Protein AF-A0A5A8E2E3-F1 (afdb_monomer_lite)

Radius of gyration: 31.47 Å; chains: 1; bounding box: 73×50×82 Å

Secondary structure (DSSP, 8-state):
--HHHHHHHHHHHHHHHHHHHHHHHHHHHHHHHHHSPPTT---SPPPHHHHHT-GGGS-S-SSS-S-TTEETTTTEES-TT------HHHHHHHHHHTTPPPHHHHHHHHHHHHHHHHHHTT--

Sequence (124 aa):
MALRSSKRAGKTVAAVGALLVAGGFASIPFLFTKSQVRLTDKEGSLTGTQIQRGAFLNSGSKDVGVDPDWDLKTGTYKKAGTSFNPSEEDVAKFRRQHGMRDPLEVERLLKERRAAKAGASRTE

pLDDT: mean 70.96, std 13.34, range [47.72, 94.69]

Structure (mmCIF, N/CA/C/O backbone):
data_AF-A0A5A8E2E3-F1
#
_entry.id   AF-A0A5A8E2E3-F1
#
loop_
_atom_site.group_PDB
_atom_site.id
_atom_site.type_symbol
_atom_site.label_atom_id
_atom_site.label_alt_id
_atom_site.label_comp_id
_atom_site.label_asym_id
_atom_site.label_entity_id
_atom_site.label_seq_id
_atom_site.pdbx_PDB_ins_code
_atom_site.Cartn_x
_atom_site.Cartn_y
_atom_site.Cartn_z
_atom_site.occupancy
_atom_site.B_iso_or_equiv
_atom_site.auth_seq_id
_atom_site.auth_comp_id
_atom_site.auth_asym_id
_atom_site.auth_atom_id
_atom_site.pdbx_PDB_model_num
ATOM 1 N N . MET A 1 1 ? -37.780 -15.975 45.305 1.00 50.62 1 MET A N 1
ATOM 2 C CA . MET A 1 1 ? -37.587 -16.041 43.833 1.00 50.62 1 MET A CA 1
ATOM 3 C C . MET A 1 1 ? -36.773 -14.862 43.241 1.00 50.62 1 MET A C 1
ATOM 5 O O . MET A 1 1 ? -36.614 -14.802 42.031 1.00 50.62 1 MET A O 1
ATOM 9 N N . ALA A 1 2 ? -36.174 -13.965 44.046 1.00 55.25 2 ALA A N 1
ATOM 10 C CA . ALA A 1 2 ? -35.584 -12.702 43.560 1.00 55.25 2 ALA A CA 1
ATOM 11 C C . ALA A 1 2 ? -34.100 -12.748 43.104 1.00 55.25 2 ALA A C 1
ATOM 13 O O . ALA A 1 2 ? -33.668 -11.892 42.337 1.00 55.25 2 ALA A O 1
ATOM 14 N N . LEU A 1 3 ? -33.306 -13.757 43.497 1.00 54.41 3 LEU A N 1
ATOM 15 C CA . LEU A 1 3 ? -31.856 -13.782 43.210 1.00 54.41 3 LEU A CA 1
ATOM 16 C C . LEU A 1 3 ? -31.474 -14.072 41.743 1.00 54.41 3 LEU A C 1
ATOM 18 O O . LEU A 1 3 ? -30.324 -13.865 41.354 1.00 54.41 3 LEU A O 1
ATOM 22 N N . ARG A 1 4 ? -32.400 -14.563 40.908 1.00 54.19 4 ARG A N 1
ATOM 23 C CA . ARG A 1 4 ? -32.096 -14.907 39.502 1.00 54.19 4 ARG A CA 1
ATOM 24 C C . ARG A 1 4 ? -32.120 -13.694 38.561 1.00 54.19 4 ARG A C 1
ATOM 26 O O . ARG A 1 4 ? -31.461 -13.739 37.526 1.00 54.19 4 ARG A O 1
ATOM 33 N N . SER A 1 5 ? -32.828 -12.622 38.928 1.00 52.41 5 SER A N 1
ATOM 34 C CA . SER A 1 5 ? -32.972 -11.410 38.105 1.00 52.41 5 SER A CA 1
ATOM 35 C C . SER A 1 5 ? -31.693 -10.555 38.100 1.00 52.41 5 SER A C 1
ATOM 37 O O . SER A 1 5 ? -31.159 -10.233 37.040 1.00 52.41 5 SER A O 1
ATOM 39 N N . SER A 1 6 ? -31.109 -10.308 39.279 1.00 56.25 6 SER A N 1
ATOM 40 C CA . SER A 1 6 ? -29.883 -9.503 39.438 1.00 56.25 6 SER A CA 1
ATOM 41 C C . SER A 1 6 ? -28.665 -10.107 38.715 1.00 56.25 6 SER A C 1
ATOM 43 O O . SER A 1 6 ? -27.918 -9.394 38.044 1.00 56.25 6 SER A O 1
ATOM 45 N N . LYS A 1 7 ? -28.507 -11.441 38.740 1.00 56.34 7 LYS A N 1
ATOM 46 C CA . LYS A 1 7 ? -27.415 -12.129 38.026 1.00 56.34 7 LYS A CA 1
ATOM 47 C C . LYS A 1 7 ? -27.538 -12.047 36.500 1.00 56.34 7 LYS A C 1
ATOM 49 O O . LYS A 1 7 ? -26.521 -12.120 35.817 1.00 56.34 7 LYS A O 1
ATOM 54 N N . ARG A 1 8 ? -28.754 -11.921 35.952 1.00 61.62 8 ARG A N 1
ATOM 55 C CA . ARG A 1 8 ? -28.959 -11.710 34.508 1.00 61.62 8 ARG A CA 1
ATOM 56 C C . ARG A 1 8 ? -28.628 -10.273 34.117 1.00 61.62 8 ARG A C 1
ATOM 58 O O . ARG A 1 8 ? -27.893 -10.097 33.156 1.00 61.62 8 ARG A O 1
ATOM 65 N N . ALA A 1 9 ? -29.059 -9.285 34.903 1.00 63.16 9 ALA A N 1
ATOM 66 C CA . ALA A 1 9 ? -28.724 -7.879 34.669 1.00 63.16 9 ALA A CA 1
ATOM 67 C C . ALA A 1 9 ? -27.202 -7.636 34.667 1.00 63.16 9 ALA A C 1
ATOM 69 O O . ALA A 1 9 ? -26.684 -7.029 33.734 1.00 63.16 9 ALA A O 1
ATOM 70 N N . GLY A 1 10 ? -26.468 -8.198 35.635 1.00 73.38 10 GLY A N 1
ATOM 71 C CA . GLY A 1 10 ? -25.003 -8.089 35.675 1.00 73.38 10 GLY A CA 1
ATOM 72 C C . GLY A 1 10 ? -24.301 -8.741 34.476 1.00 73.38 10 GLY A C 1
ATOM 73 O O . GLY A 1 10 ? -23.347 -8.184 33.942 1.00 73.38 10 GLY A O 1
ATOM 74 N N . LYS A 1 11 ? -24.805 -9.887 33.996 1.00 79.94 11 LYS A N 1
ATOM 75 C CA . LYS A 1 11 ? -24.275 -10.551 32.793 1.00 79.94 11 LYS A CA 1
ATOM 76 C C . LYS A 1 11 ? -24.541 -9.748 31.522 1.00 79.94 11 LYS A C 1
ATOM 78 O O . LYS A 1 11 ? -23.658 -9.668 30.677 1.00 79.94 11 LYS A O 1
ATOM 83 N N . THR A 1 12 ? -25.718 -9.139 31.397 1.00 83.62 12 THR A N 1
ATOM 84 C CA . THR A 1 12 ? -26.050 -8.287 30.249 1.00 83.62 12 THR A CA 1
ATOM 85 C C . THR A 1 12 ? -25.185 -7.029 30.228 1.00 83.62 12 THR A C 1
ATOM 87 O O . THR A 1 12 ? -24.630 -6.700 29.186 1.00 83.62 12 THR A O 1
ATOM 90 N N . VAL A 1 13 ? -24.998 -6.366 31.375 1.00 86.31 13 VAL A N 1
ATOM 91 C CA . VAL A 1 13 ? -24.123 -5.184 31.483 1.00 86.31 13 VAL A CA 1
ATOM 92 C C . VAL A 1 13 ? -22.673 -5.541 31.148 1.00 86.31 13 VAL A C 1
ATOM 94 O O . VAL A 1 13 ? -22.035 -4.835 30.370 1.00 86.31 13 VAL A O 1
ATOM 97 N N . ALA A 1 14 ? -22.170 -6.669 31.658 1.00 89.44 14 ALA A N 1
ATOM 98 C CA . ALA A 1 14 ? -20.827 -7.145 31.334 1.00 89.44 14 ALA A CA 1
ATOM 99 C C . ALA A 1 14 ? -20.668 -7.483 29.840 1.00 89.44 14 ALA A C 1
ATOM 101 O O . ALA A 1 14 ? -19.658 -7.127 29.237 1.00 89.44 14 ALA A O 1
ATOM 102 N N . ALA A 1 15 ? -21.668 -8.122 29.224 1.00 90.81 15 ALA A N 1
ATOM 103 C CA . ALA A 1 15 ? -21.642 -8.459 27.801 1.00 90.81 15 ALA A CA 1
ATOM 104 C C . ALA A 1 15 ? -21.667 -7.209 26.906 1.00 90.81 15 ALA A C 1
ATOM 106 O O . ALA A 1 15 ? -20.887 -7.117 25.961 1.00 90.81 15 ALA A O 1
ATOM 107 N N . VAL A 1 16 ? -22.511 -6.224 27.226 1.00 93.44 16 VAL A N 1
ATOM 108 C CA . VAL A 1 16 ? -22.559 -4.944 26.501 1.00 93.44 16 VAL A CA 1
ATOM 109 C C . VAL A 1 16 ? -21.237 -4.189 26.650 1.00 93.44 16 VAL A C 1
ATOM 111 O O . VAL A 1 16 ? -20.697 -3.708 25.657 1.00 93.44 16 VAL A O 1
ATOM 114 N N . GLY A 1 17 ? -20.667 -4.144 27.859 1.00 93.44 17 GLY A N 1
ATOM 115 C CA . GLY A 1 17 ? -19.356 -3.537 28.097 1.00 93.44 17 GLY A CA 1
ATOM 116 C C . GLY A 1 17 ? -18.239 -4.204 27.288 1.00 93.44 17 GLY A C 1
ATOM 117 O O . GLY A 1 17 ? -17.452 -3.515 26.643 1.00 93.44 17 GLY A O 1
ATOM 118 N N . ALA A 1 18 ? -18.207 -5.539 27.250 1.00 93.44 18 ALA A N 1
ATOM 119 C CA . ALA A 1 18 ? -17.225 -6.287 26.465 1.00 93.44 18 ALA A CA 1
ATOM 120 C C . ALA A 1 18 ? -17.349 -6.010 24.957 1.00 93.44 18 ALA A C 1
ATOM 122 O O 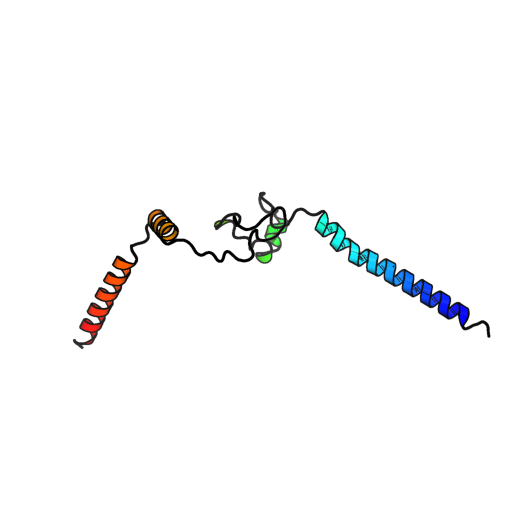. ALA A 1 18 ? -16.335 -5.823 24.287 1.00 93.44 18 ALA A O 1
ATOM 123 N N . LEU A 1 19 ? -18.574 -5.929 24.429 1.00 94.69 19 LEU A N 1
ATOM 124 C CA . LEU A 1 19 ? -18.816 -5.605 23.020 1.00 94.69 19 LEU A CA 1
ATOM 125 C C . LEU A 1 19 ? -18.398 -4.174 22.669 1.00 94.69 19 LEU A C 1
ATOM 127 O O . LEU A 1 19 ? -17.832 -3.960 21.601 1.00 94.69 19 LEU A O 1
ATOM 131 N N . LEU A 1 20 ? -18.625 -3.206 23.560 1.00 94.31 20 LEU A N 1
ATOM 132 C CA . LEU A 1 20 ? -18.186 -1.823 23.353 1.00 94.31 20 LEU A CA 1
ATOM 133 C C . LEU A 1 20 ? -16.662 -1.704 23.345 1.00 94.31 20 LEU A C 1
ATOM 135 O O . LEU A 1 20 ? -16.105 -1.033 22.480 1.00 94.31 20 LEU A O 1
ATOM 139 N N . VAL A 1 21 ? -15.980 -2.388 24.266 1.00 94.19 21 VAL A N 1
ATOM 140 C CA . VAL A 1 21 ? -14.512 -2.416 24.305 1.00 94.19 21 VAL A CA 1
ATOM 141 C C . VAL A 1 21 ? -13.961 -3.101 23.054 1.00 94.19 21 VAL A C 1
ATOM 143 O O . VAL A 1 21 ? -13.108 -2.534 22.374 1.00 94.19 21 VAL A O 1
ATOM 146 N N . ALA A 1 22 ? -14.485 -4.277 22.700 1.00 92.00 22 ALA A N 1
ATOM 147 C CA . ALA A 1 22 ? -14.066 -5.003 21.504 1.00 92.00 22 ALA A CA 1
ATOM 148 C C . ALA A 1 22 ? -14.316 -4.194 20.222 1.00 92.00 22 ALA A C 1
ATOM 150 O O . ALA A 1 22 ? -13.425 -4.092 19.382 1.00 92.00 22 ALA A O 1
ATOM 151 N N . GLY A 1 23 ? -15.488 -3.567 20.094 1.00 92.44 23 GLY A N 1
ATOM 152 C CA . GLY A 1 23 ? -15.821 -2.687 18.975 1.00 92.44 23 GLY A CA 1
ATOM 153 C C . GLY A 1 23 ? -14.917 -1.457 18.915 1.00 92.44 23 GLY A C 1
ATOM 154 O O . GLY A 1 23 ? -14.434 -1.105 17.841 1.00 92.44 23 GLY A O 1
ATOM 155 N N . GLY A 1 24 ? -14.608 -0.856 20.067 1.00 90.88 24 GLY A N 1
ATOM 156 C CA . GLY A 1 24 ? -13.653 0.243 20.186 1.00 90.88 24 GLY A CA 1
ATOM 157 C C . GLY A 1 24 ? -12.276 -0.146 19.651 1.00 90.88 24 GLY A C 1
ATOM 158 O O . GLY A 1 24 ? -11.797 0.460 18.693 1.00 90.88 24 GLY A O 1
ATOM 159 N N . PHE A 1 25 ? -11.677 -1.211 20.185 1.00 91.12 25 PHE A N 1
ATOM 160 C CA . PHE A 1 25 ? -10.363 -1.686 19.737 1.00 91.12 25 PHE A CA 1
ATOM 161 C C . PHE A 1 25 ? -10.349 -2.158 18.278 1.00 91.12 25 PHE A C 1
ATOM 163 O O . PHE A 1 25 ? -9.380 -1.891 17.570 1.00 91.12 25 PHE A O 1
ATOM 170 N N . ALA A 1 26 ? -11.418 -2.795 17.795 1.00 88.62 26 ALA A N 1
ATOM 171 C CA . ALA A 1 26 ? -11.531 -3.208 16.396 1.00 88.62 26 ALA A CA 1
ATOM 172 C C . ALA A 1 26 ? -11.707 -2.018 15.434 1.00 88.62 26 ALA A C 1
ATOM 174 O O . ALA A 1 26 ? -11.262 -2.074 14.287 1.00 88.62 26 ALA A O 1
ATOM 175 N N . SER A 1 27 ? -12.327 -0.926 15.888 1.00 85.31 27 SER A N 1
ATOM 176 C CA . SER A 1 27 ? -12.551 0.265 15.061 1.00 85.31 27 SER A CA 1
ATOM 177 C C . SER A 1 27 ? -11.300 1.126 14.878 1.00 85.31 27 SER A C 1
ATOM 179 O O . SER A 1 27 ? -11.159 1.765 13.836 1.00 85.31 27 SER A O 1
ATOM 181 N N . ILE A 1 28 ? -10.361 1.109 15.835 1.00 83.81 28 ILE A N 1
ATOM 182 C CA . ILE A 1 28 ? -9.129 1.910 15.771 1.00 83.81 28 ILE A CA 1
ATOM 183 C C . ILE A 1 28 ? -8.337 1.617 14.479 1.00 83.81 28 ILE A C 1
ATOM 185 O O . ILE A 1 28 ? -8.118 2.555 13.712 1.00 83.81 28 ILE A O 1
ATOM 189 N N . PRO A 1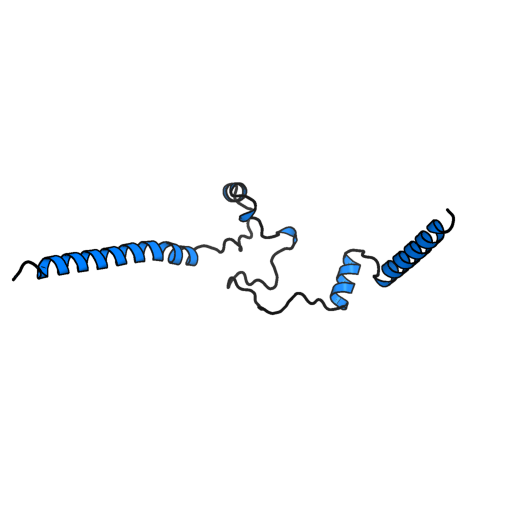 29 ? -7.974 0.363 14.131 1.00 77.69 29 PRO A N 1
ATOM 190 C CA . PRO A 1 29 ? -7.288 0.077 12.869 1.00 77.69 29 PRO A CA 1
ATOM 191 C C . PRO A 1 29 ? -8.066 0.536 11.631 1.00 77.69 29 PRO A C 1
ATOM 193 O O . PRO A 1 29 ? -7.473 1.040 10.680 1.00 77.69 29 PRO A O 1
ATOM 196 N N . PHE A 1 30 ? -9.395 0.407 11.634 1.00 79.88 30 PHE A N 1
ATOM 197 C CA . PHE A 1 30 ? -10.236 0.798 10.501 1.00 79.88 30 PHE A CA 1
ATOM 198 C C . PHE A 1 30 ? -10.265 2.319 10.287 1.00 79.88 30 PHE A C 1
ATOM 200 O O . PHE A 1 30 ? -10.218 2.796 9.154 1.00 79.88 30 PHE A O 1
ATOM 207 N N . LEU A 1 31 ? -10.302 3.096 11.370 1.00 79.81 31 LEU A N 1
ATOM 208 C CA . LEU A 1 31 ? -10.260 4.558 11.302 1.00 79.81 31 LEU A CA 1
ATOM 209 C C . LEU A 1 31 ? -8.860 5.071 10.940 1.00 79.81 31 LEU A C 1
ATOM 211 O O . LEU A 1 31 ? -8.738 5.997 10.139 1.00 79.81 31 LEU A O 1
ATOM 215 N N . PHE A 1 32 ? -7.804 4.441 11.462 1.00 74.06 32 PHE A N 1
ATOM 216 C CA . PHE A 1 32 ? -6.424 4.799 11.128 1.00 74.06 32 PHE A CA 1
ATOM 217 C C . PHE A 1 32 ? -6.056 4.429 9.685 1.00 74.06 32 PHE A C 1
ATOM 219 O O . PHE A 1 32 ? -5.453 5.233 8.986 1.00 74.06 32 PHE A O 1
ATOM 226 N N . THR A 1 33 ? -6.463 3.265 9.180 1.00 68.56 33 THR A N 1
ATOM 227 C CA . THR A 1 33 ? -6.184 2.882 7.779 1.00 68.56 33 THR A CA 1
ATOM 228 C C . THR A 1 33 ? -6.888 3.773 6.753 1.00 68.56 33 THR A C 1
ATOM 230 O O . THR A 1 33 ? -6.396 3.899 5.636 1.00 68.56 33 THR A O 1
ATOM 233 N N . LYS A 1 34 ? -7.988 4.444 7.123 1.00 65.69 34 LYS A N 1
ATOM 234 C CA . LYS A 1 34 ? -8.636 5.457 6.274 1.00 65.69 34 LYS A CA 1
ATOM 235 C C . LYS A 1 34 ? -7.927 6.813 6.268 1.00 65.69 34 LYS A C 1
ATOM 237 O O . LYS A 1 34 ? -8.066 7.542 5.292 1.00 65.69 34 LYS A O 1
ATOM 242 N N . SER A 1 35 ? -7.223 7.174 7.344 1.00 61.25 35 SER A N 1
ATOM 243 C CA . SER A 1 35 ? -6.581 8.491 7.486 1.00 61.25 35 SER A CA 1
ATOM 244 C C . SER A 1 35 ? -5.108 8.511 7.081 1.00 61.25 35 SER A C 1
ATOM 246 O O . SER A 1 35 ? -4.554 9.582 6.841 1.00 61.25 35 SER A O 1
ATOM 248 N N . GLN A 1 36 ? -4.456 7.348 7.019 1.00 61.69 36 GLN A N 1
ATOM 249 C CA . GLN A 1 36 ? -3.062 7.254 6.605 1.00 61.69 36 GLN A CA 1
ATOM 250 C C . GLN A 1 36 ? -2.926 7.316 5.079 1.00 61.69 36 GLN A C 1
ATOM 252 O O . GLN A 1 36 ? -3.652 6.652 4.338 1.00 61.69 36 GLN A O 1
ATOM 257 N N . VAL A 1 37 ? -1.938 8.091 4.624 1.00 57.97 37 VAL A N 1
ATOM 258 C CA . VAL A 1 37 ? -1.462 8.074 3.236 1.00 57.97 37 VAL A CA 1
ATOM 259 C C . VAL A 1 37 ? -1.044 6.649 2.897 1.00 57.97 37 VAL A C 1
ATOM 261 O O . VAL A 1 37 ? -0.422 5.956 3.709 1.00 57.97 37 VAL A O 1
ATOM 264 N N . ARG A 1 38 ? -1.406 6.192 1.702 1.00 61.81 38 ARG A N 1
ATOM 265 C CA . ARG A 1 38 ? -1.104 4.835 1.262 1.00 61.81 38 ARG A CA 1
ATOM 266 C C . ARG A 1 38 ? 0.397 4.623 1.280 1.00 61.81 38 ARG A C 1
ATOM 268 O O . ARG A 1 38 ? 1.154 5.404 0.716 1.00 61.81 38 ARG A O 1
ATOM 275 N N . LEU A 1 39 ? 0.822 3.548 1.937 1.00 58.47 39 LEU A N 1
ATOM 276 C CA . LEU A 1 39 ? 2.240 3.225 2.115 1.00 58.47 39 LEU A CA 1
ATOM 277 C C . LEU A 1 39 ? 2.967 3.012 0.777 1.00 58.47 39 LEU A C 1
ATOM 279 O O . LEU A 1 39 ? 4.186 3.132 0.721 1.00 58.47 39 LEU A O 1
ATOM 283 N N . THR A 1 40 ? 2.213 2.723 -0.284 1.00 57.97 40 THR A N 1
ATOM 284 C CA . THR A 1 40 ? 2.677 2.572 -1.665 1.00 57.97 40 THR A CA 1
ATOM 285 C C . THR A 1 40 ? 2.822 3.893 -2.424 1.00 57.97 40 THR A C 1
ATOM 287 O O . THR A 1 40 ? 3.430 3.900 -3.485 1.00 57.97 40 THR A O 1
ATOM 290 N N . ASP A 1 41 ? 2.306 5.003 -1.892 1.00 57.88 41 ASP A N 1
ATOM 291 C CA . ASP A 1 41 ? 2.150 6.285 -2.597 1.00 57.88 41 ASP A CA 1
ATOM 292 C C . ASP A 1 41 ? 3.166 7.342 -2.128 1.00 57.88 41 ASP A C 1
ATOM 294 O O . ASP A 1 41 ? 2.927 8.548 -2.128 1.00 57.88 41 ASP A O 1
ATOM 298 N N . LYS A 1 42 ? 4.321 6.884 -1.630 1.00 58.31 42 LYS A N 1
ATOM 299 C CA . LYS A 1 42 ? 5.354 7.770 -1.090 1.00 58.31 42 LYS A CA 1
ATOM 300 C C . LYS A 1 42 ? 6.376 8.110 -2.178 1.00 58.3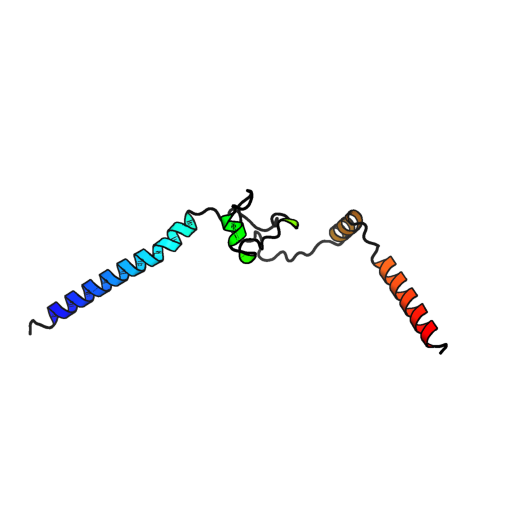1 42 LYS A C 1
ATOM 302 O O . LYS A 1 42 ? 7.352 7.385 -2.370 1.00 58.31 42 LYS A O 1
ATOM 307 N N . GLU A 1 43 ? 6.168 9.244 -2.848 1.00 57.12 43 GLU A N 1
ATOM 308 C CA . GLU A 1 43 ? 7.098 9.797 -3.853 1.00 57.12 43 GLU A CA 1
ATOM 309 C C . GLU A 1 43 ? 8.441 10.259 -3.249 1.00 57.12 43 GLU A C 1
ATOM 311 O O . GLU A 1 43 ? 9.450 10.360 -3.943 1.00 57.12 43 GLU A O 1
ATOM 316 N N . GLY A 1 44 ? 8.484 10.508 -1.936 1.00 61.34 44 GLY A N 1
ATOM 317 C CA . GLY A 1 44 ? 9.694 10.931 -1.229 1.00 61.34 44 GLY A CA 1
ATOM 318 C C . GLY A 1 44 ? 10.729 9.819 -1.010 1.00 61.34 44 GLY A C 1
ATOM 319 O O . GLY A 1 44 ? 10.452 8.619 -1.127 1.00 61.34 44 GLY A O 1
ATOM 320 N N . SER A 1 45 ? 11.943 10.219 -0.618 1.00 60.53 45 SER A N 1
ATOM 321 C CA . SER A 1 45 ? 12.950 9.274 -0.134 1.00 60.53 45 SER A CA 1
ATOM 322 C C . SER A 1 45 ? 12.444 8.527 1.109 1.00 60.53 45 SER A C 1
ATOM 324 O O . SER A 1 45 ? 11.631 9.020 1.902 1.00 60.53 45 SER A O 1
ATOM 326 N N . LEU A 1 46 ? 12.895 7.283 1.259 1.00 62.09 46 LEU A N 1
ATOM 327 C CA . LEU A 1 46 ? 12.566 6.465 2.421 1.00 62.09 46 LEU A CA 1
ATOM 328 C C . LEU A 1 46 ? 13.198 7.093 3.663 1.00 62.09 46 LEU A C 1
ATOM 330 O O . LEU A 1 46 ? 14.371 7.464 3.647 1.00 62.09 46 LEU A O 1
ATOM 334 N N . THR A 1 47 ? 12.441 7.197 4.754 1.00 66.75 47 THR A N 1
ATOM 335 C CA . THR A 1 47 ? 13.030 7.632 6.026 1.00 66.75 47 THR A CA 1
ATOM 336 C C . THR A 1 47 ? 13.931 6.524 6.577 1.00 66.75 47 THR A C 1
ATOM 338 O O . THR A 1 47 ? 13.705 5.343 6.311 1.00 66.75 47 THR A O 1
ATOM 341 N N . GLY A 1 48 ? 14.944 6.867 7.382 1.00 64.69 48 GLY A N 1
ATOM 342 C CA . GLY A 1 48 ? 15.885 5.878 7.939 1.00 64.69 48 GLY A CA 1
ATOM 343 C C . GLY A 1 48 ? 15.201 4.727 8.694 1.00 64.69 48 GLY A C 1
ATOM 344 O O . GLY A 1 48 ? 15.625 3.577 8.614 1.00 64.69 48 GLY A O 1
ATOM 345 N N . THR A 1 49 ? 14.066 5.003 9.338 1.00 66.19 49 THR A N 1
ATOM 346 C CA . THR A 1 49 ? 13.227 3.998 10.008 1.00 66.19 49 THR A CA 1
ATOM 347 C C . THR A 1 49 ? 12.521 3.050 9.033 1.00 66.19 49 THR A C 1
ATOM 349 O O . THR A 1 49 ? 12.256 1.906 9.386 1.00 66.19 49 THR A O 1
ATOM 352 N N . GLN A 1 50 ? 12.206 3.495 7.812 1.00 62.34 50 GLN A N 1
ATOM 353 C CA . GLN A 1 50 ? 11.633 2.649 6.755 1.00 62.34 50 GLN A CA 1
ATOM 354 C C . GLN A 1 50 ? 12.702 1.752 6.117 1.00 62.34 50 GLN A C 1
ATOM 356 O O . GLN A 1 50 ? 12.405 0.610 5.780 1.00 62.34 50 GLN A O 1
ATOM 361 N N . ILE A 1 51 ? 13.949 2.228 6.029 1.00 60.62 51 ILE A N 1
ATOM 362 C CA . ILE A 1 51 ? 15.097 1.437 5.556 1.00 60.62 51 ILE A CA 1
ATOM 363 C C . ILE A 1 51 ? 15.389 0.273 6.520 1.00 60.62 51 ILE A C 1
ATOM 365 O O . ILE A 1 51 ? 15.586 -0.858 6.083 1.00 60.62 51 ILE A O 1
ATOM 369 N N . GLN A 1 52 ? 15.336 0.515 7.835 1.00 65.25 52 GLN A N 1
ATOM 370 C CA . GLN A 1 52 ? 15.597 -0.514 8.855 1.00 65.25 52 GLN A CA 1
ATOM 371 C C . GLN A 1 52 ? 14.537 -1.622 8.935 1.00 65.25 52 GLN A C 1
ATOM 373 O O . GLN A 1 52 ? 14.838 -2.714 9.409 1.00 65.25 52 GLN A O 1
ATOM 378 N N . ARG A 1 53 ? 13.304 -1.377 8.469 1.00 59.72 53 ARG A N 1
ATOM 379 C CA . ARG A 1 53 ? 12.214 -2.374 8.501 1.00 59.72 53 ARG A CA 1
ATOM 380 C C . ARG A 1 53 ? 12.330 -3.456 7.418 1.00 59.72 53 ARG A C 1
ATOM 382 O O . ARG A 1 53 ? 11.496 -4.356 7.370 1.00 59.72 53 ARG A O 1
ATOM 389 N N . GLY A 1 54 ? 13.385 -3.408 6.604 1.00 53.19 54 GLY A N 1
ATOM 390 C CA . GLY A 1 54 ? 13.756 -4.477 5.684 1.00 53.19 54 GLY A CA 1
ATOM 391 C C . GLY A 1 54 ? 12.974 -4.486 4.369 1.00 53.19 54 GLY A C 1
ATOM 392 O O . GLY A 1 54 ? 11.994 -3.766 4.174 1.00 53.19 54 GLY A O 1
ATOM 393 N N . ALA A 1 55 ? 13.445 -5.328 3.446 1.00 50.69 55 ALA A N 1
ATOM 394 C CA . ALA A 1 55 ? 13.051 -5.379 2.035 1.00 50.69 55 ALA A CA 1
ATOM 395 C C . ALA A 1 55 ? 11.540 -5.545 1.776 1.00 50.69 55 ALA A C 1
ATOM 397 O O . ALA A 1 55 ? 11.059 -5.164 0.715 1.00 50.69 55 ALA A O 1
ATOM 398 N N . PHE A 1 56 ? 10.771 -6.050 2.744 1.00 51.66 56 PHE A N 1
ATOM 399 C CA . PHE A 1 56 ? 9.328 -6.271 2.600 1.00 51.66 56 PHE A CA 1
ATOM 400 C C . PHE A 1 56 ? 8.496 -4.980 2.591 1.00 51.66 56 PHE A C 1
ATOM 402 O O . PHE A 1 56 ? 7.388 -4.979 2.067 1.00 51.66 56 PHE A O 1
ATOM 409 N N . LEU A 1 57 ? 9.033 -3.873 3.116 1.00 50.69 57 LEU A N 1
ATOM 410 C CA . LEU A 1 57 ? 8.449 -2.530 2.967 1.00 50.69 57 LEU A CA 1
ATOM 411 C C . LEU A 1 57 ? 8.980 -1.781 1.730 1.00 50.69 57 LEU A C 1
ATOM 413 O O . LEU A 1 57 ? 8.509 -0.686 1.439 1.00 50.69 57 LEU A O 1
ATOM 417 N N . ASN A 1 58 ? 9.940 -2.372 1.010 1.00 48.91 58 ASN A N 1
ATOM 418 C CA . ASN A 1 58 ? 10.656 -1.791 -0.132 1.00 48.91 58 ASN A CA 1
ATOM 419 C C . ASN A 1 58 ? 10.551 -2.638 -1.411 1.00 48.91 58 ASN A C 1
ATOM 421 O O . ASN A 1 58 ? 11.310 -2.422 -2.350 1.00 48.91 58 ASN A O 1
ATOM 425 N N . SER A 1 59 ? 9.626 -3.598 -1.476 1.00 53.34 59 SER A N 1
ATOM 426 C CA . SER A 1 59 ? 9.472 -4.486 -2.637 1.00 53.34 59 SER A CA 1
ATOM 427 C C . SER A 1 59 ? 8.762 -3.840 -3.831 1.00 53.34 59 SER A C 1
ATOM 429 O O . SER A 1 59 ? 8.647 -4.467 -4.882 1.00 53.34 59 SER A O 1
ATOM 431 N N . GLY A 1 60 ? 8.304 -2.591 -3.707 1.00 54.50 60 GLY A N 1
ATOM 432 C CA . GLY A 1 60 ? 7.894 -1.804 -4.863 1.00 54.50 60 GLY A CA 1
ATOM 433 C C . GLY A 1 60 ? 9.130 -1.491 -5.696 1.00 54.50 60 GLY A C 1
ATOM 434 O O . GLY A 1 60 ? 9.904 -0.617 -5.316 1.00 54.50 60 GLY A O 1
ATOM 435 N N . SER A 1 61 ? 9.334 -2.233 -6.788 1.00 50.00 61 SER A N 1
ATOM 436 C CA . SER A 1 61 ? 10.398 -1.984 -7.762 1.00 50.00 61 SER A CA 1
ATOM 437 C C . SER A 1 61 ? 10.352 -0.519 -8.201 1.00 50.00 61 SER A C 1
ATOM 439 O O . SER A 1 61 ? 9.529 -0.127 -9.021 1.00 50.00 61 SER A O 1
ATOM 441 N N . LYS A 1 62 ? 11.223 0.316 -7.623 1.00 54.72 62 LYS A N 1
ATOM 442 C CA . LYS A 1 62 ? 11.401 1.703 -8.072 1.00 54.72 62 LYS A CA 1
ATOM 443 C C . LYS A 1 62 ? 12.152 1.768 -9.403 1.00 54.72 62 LYS A C 1
ATOM 445 O O . LYS A 1 62 ? 12.064 2.783 -10.082 1.00 54.72 62 LYS A O 1
ATOM 450 N N . ASP A 1 63 ? 12.825 0.684 -9.790 1.00 52.03 63 ASP A N 1
ATOM 451 C CA . ASP A 1 63 ? 13.572 0.584 -11.049 1.00 52.03 63 ASP A CA 1
ATOM 452 C C . ASP A 1 63 ? 12.650 0.521 -12.274 1.00 52.03 63 ASP A C 1
ATOM 454 O O . ASP A 1 63 ? 13.028 0.960 -13.356 1.00 52.03 63 ASP A O 1
ATOM 458 N N . VAL A 1 64 ? 11.431 -0.000 -12.106 1.00 54.28 64 VAL A N 1
ATOM 459 C CA . VAL A 1 64 ? 10.433 -0.130 -13.182 1.00 54.28 64 VAL A CA 1
ATOM 460 C C . VAL A 1 64 ? 9.431 1.038 -13.186 1.00 54.28 64 VAL A C 1
ATOM 462 O O . VAL A 1 64 ? 8.669 1.202 -14.136 1.00 54.28 64 VAL A O 1
ATOM 465 N N . GLY A 1 65 ? 9.485 1.919 -12.180 1.00 58.25 65 GLY A N 1
ATOM 466 C CA . GLY A 1 65 ? 8.555 3.039 -12.035 1.00 58.25 65 GLY A CA 1
ATOM 467 C C . GLY A 1 65 ? 7.172 2.617 -11.525 1.00 58.25 65 GLY A C 1
ATOM 468 O O . GLY A 1 65 ? 6.918 1.452 -11.224 1.00 58.25 65 GLY A O 1
ATOM 469 N N . VAL A 1 66 ? 6.274 3.594 -11.369 1.00 63.88 66 VAL A N 1
ATOM 470 C CA . VAL A 1 66 ? 4.887 3.351 -10.942 1.00 63.88 66 VAL A CA 1
ATOM 471 C C . VAL A 1 66 ? 4.150 2.588 -12.040 1.00 63.88 66 VAL A C 1
ATOM 473 O O . VAL A 1 66 ? 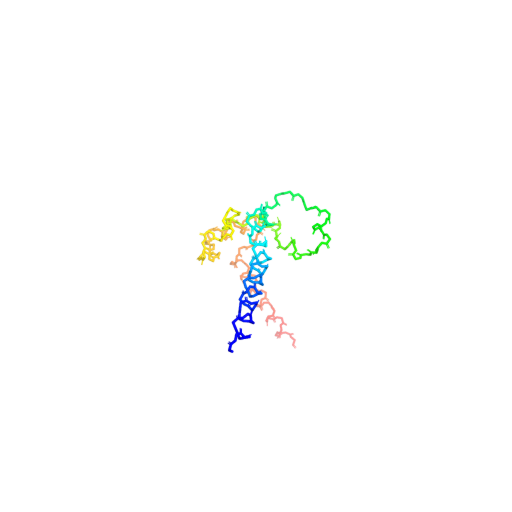4.129 3.031 -13.186 1.00 63.88 66 VAL A O 1
ATOM 476 N N . ASP A 1 67 ? 3.522 1.470 -11.676 1.00 69.25 67 ASP A N 1
ATOM 477 C CA . ASP A 1 67 ? 2.684 0.684 -12.580 1.00 69.25 67 ASP A CA 1
ATOM 478 C C . ASP A 1 67 ? 1.568 1.574 -13.182 1.00 69.25 67 ASP A C 1
ATOM 480 O O . ASP A 1 67 ? 0.741 2.104 -12.430 1.00 69.25 67 ASP A O 1
ATOM 484 N N . PRO A 1 68 ? 1.522 1.769 -14.516 1.00 69.88 68 PRO A N 1
ATOM 485 C CA . PRO A 1 68 ? 0.527 2.621 -15.173 1.00 69.88 68 PRO A CA 1
ATOM 486 C C . PRO A 1 68 ? -0.919 2.173 -14.930 1.00 69.88 68 PRO A C 1
ATOM 488 O O . PRO A 1 68 ? -1.841 3.007 -14.934 1.00 69.88 68 PRO A O 1
ATOM 491 N N . ASP A 1 69 ? -1.116 0.873 -14.711 1.00 71.69 69 ASP A N 1
ATOM 492 C CA . ASP A 1 69 ? -2.419 0.252 -14.492 1.00 71.69 69 ASP A CA 1
ATOM 493 C C . ASP A 1 69 ? -2.817 0.244 -13.013 1.00 71.69 69 ASP A C 1
ATOM 495 O O . ASP A 1 69 ? -3.984 0.001 -12.692 1.00 71.69 69 ASP A O 1
ATOM 499 N N . TRP A 1 70 ? -1.898 0.573 -12.105 1.00 69.44 70 TRP A N 1
ATOM 500 C CA . TRP A 1 70 ? -2.194 0.740 -10.689 1.00 69.44 70 TRP A CA 1
ATOM 501 C C . TRP A 1 70 ? -2.739 2.144 -10.413 1.00 69.44 70 TRP A C 1
ATOM 503 O O . TRP A 1 70 ? -2.098 3.165 -10.674 1.00 69.44 70 TRP A O 1
ATOM 513 N N . ASP A 1 71 ? -3.953 2.227 -9.871 1.00 74.25 71 ASP A N 1
ATOM 514 C CA . ASP A 1 71 ? -4.517 3.496 -9.428 1.00 74.25 71 ASP A CA 1
ATOM 515 C C . ASP A 1 71 ? -4.143 3.760 -7.965 1.00 74.25 71 ASP A C 1
ATOM 517 O O . ASP A 1 71 ? -4.768 3.257 -7.028 1.00 74.25 71 ASP A O 1
ATOM 521 N N . LEU A 1 72 ? -3.141 4.618 -7.769 1.00 70.25 72 LEU A N 1
ATOM 522 C CA . LEU A 1 72 ? -2.669 5.058 -6.456 1.00 70.25 72 LEU A CA 1
ATOM 523 C C . LEU A 1 72 ? -3.712 5.843 -5.647 1.00 70.25 72 LEU A C 1
ATOM 525 O O . LEU A 1 72 ? -3.561 5.913 -4.428 1.00 70.25 72 LEU A O 1
ATOM 529 N N . LYS A 1 73 ? -4.803 6.342 -6.257 1.00 69.81 73 LYS A N 1
ATOM 530 C CA . LYS A 1 73 ? -5.917 7.047 -5.581 1.00 69.81 73 LYS A CA 1
ATOM 531 C C . LYS A 1 73 ? -7.047 6.132 -5.132 1.00 69.81 73 LYS A C 1
ATOM 533 O O . LYS A 1 73 ? -7.679 6.408 -4.115 1.00 69.81 73 LYS A O 1
ATOM 538 N N . THR A 1 74 ? -7.250 4.978 -5.773 1.00 70.56 74 THR A N 1
ATOM 539 C CA . THR A 1 74 ? -8.263 3.973 -5.354 1.00 70.56 74 THR A CA 1
ATOM 540 C C . THR A 1 74 ? -7.678 2.701 -4.732 1.00 70.56 74 THR A C 1
ATOM 542 O O . THR A 1 74 ? -8.333 2.077 -3.906 1.00 70.56 74 THR A O 1
ATOM 545 N N . GLY A 1 75 ? -6.405 2.402 -4.999 1.00 68.31 75 GLY A N 1
ATOM 546 C CA . GLY A 1 75 ? -5.655 1.302 -4.387 1.00 68.31 75 GLY A CA 1
ATOM 547 C C . GLY A 1 75 ? -6.003 -0.003 -5.078 1.00 68.31 75 GLY A C 1
ATOM 548 O O . GLY A 1 75 ? -5.978 -1.068 -4.468 1.00 68.31 75 GLY A O 1
ATOM 549 N N . THR A 1 76 ? -6.424 0.123 -6.332 1.00 68.69 76 THR A N 1
ATOM 550 C CA . THR A 1 76 ? -6.965 -0.941 -7.155 1.00 68.69 76 THR A CA 1
ATOM 551 C C . THR A 1 76 ? -6.304 -0.880 -8.520 1.00 68.69 76 THR A C 1
ATOM 553 O O . THR A 1 76 ? -5.850 0.174 -8.968 1.00 68.69 76 THR A O 1
ATOM 556 N N . TYR A 1 77 ? -6.249 -2.025 -9.187 1.00 66.12 77 TYR A N 1
ATOM 557 C CA . TYR A 1 77 ? -5.876 -2.078 -10.590 1.00 66.12 77 TYR A CA 1
ATOM 558 C C . TYR A 1 77 ? -7.013 -1.509 -11.440 1.00 66.12 77 TYR A C 1
ATOM 560 O O . TYR A 1 77 ? -8.163 -1.932 -11.302 1.00 66.12 77 TYR A O 1
ATOM 568 N N . LYS A 1 78 ? -6.689 -0.592 -12.358 1.00 69.75 78 LYS A N 1
ATOM 569 C CA . LYS A 1 78 ? -7.640 0.030 -13.296 1.00 69.75 78 LYS A CA 1
ATOM 570 C C . LYS A 1 78 ? -8.368 -1.011 -14.153 1.00 69.75 78 LYS A C 1
ATOM 572 O O . LYS A 1 78 ? -9.486 -0.756 -14.595 1.00 69.75 78 LYS A O 1
ATOM 577 N N . LYS A 1 79 ? -7.767 -2.190 -14.364 1.00 62.78 79 LYS A N 1
ATOM 578 C CA . LYS A 1 79 ? -8.389 -3.346 -15.023 1.00 62.78 79 LYS A CA 1
ATOM 579 C C . LYS A 1 79 ? -7.890 -4.669 -14.439 1.00 62.78 79 LYS A C 1
ATOM 581 O O . LYS A 1 79 ? -6.724 -5.009 -14.576 1.00 62.78 79 LYS A O 1
ATOM 586 N N . ALA A 1 80 ? -8.802 -5.486 -13.916 1.00 53.88 80 ALA A N 1
ATOM 587 C CA . ALA A 1 80 ? -8.544 -6.877 -13.522 1.00 53.88 80 ALA A CA 1
ATOM 588 C C . ALA A 1 80 ? -8.394 -7.850 -14.723 1.00 53.88 80 ALA A C 1
ATOM 590 O O . ALA A 1 80 ? -8.759 -9.016 -14.617 1.00 53.88 80 ALA A O 1
ATOM 591 N N . GLY A 1 81 ? -7.917 -7.391 -15.887 1.00 53.34 81 GLY A N 1
ATOM 592 C CA . GLY A 1 81 ? -8.014 -8.183 -17.122 1.00 53.34 81 GLY A CA 1
ATOM 593 C C . GLY A 1 81 ? -7.116 -7.787 -18.290 1.00 53.34 81 GLY A C 1
ATOM 594 O O . GLY A 1 81 ? -7.239 -8.381 -19.355 1.00 53.34 81 GLY A O 1
ATOM 595 N N . THR A 1 82 ? -6.213 -6.823 -18.136 1.00 56.00 82 THR A N 1
ATOM 596 C CA . THR A 1 82 ? -5.138 -6.612 -19.112 1.00 56.00 82 THR A CA 1
ATOM 597 C C . THR A 1 82 ? -3.898 -7.319 -18.597 1.00 56.00 82 THR A C 1
ATOM 599 O O . THR A 1 82 ? -2.992 -6.703 -18.048 1.00 56.00 82 THR A O 1
ATOM 602 N N . SER A 1 83 ? -3.862 -8.647 -18.744 1.00 56.97 83 SER A N 1
ATOM 603 C CA . SER A 1 83 ? -2.569 -9.324 -18.806 1.00 56.97 83 SER A CA 1
ATOM 604 C C . SER A 1 83 ? -1.739 -8.591 -19.856 1.00 56.97 83 SER A C 1
ATOM 606 O O . SER A 1 83 ? -2.247 -8.291 -20.937 1.00 56.97 83 SER A O 1
ATOM 608 N N . PHE A 1 84 ? -0.504 -8.229 -19.510 1.00 62.22 84 PHE A N 1
ATOM 609 C CA . PHE A 1 84 ? 0.427 -7.595 -20.436 1.00 62.22 84 PHE A CA 1
ATOM 610 C C . PHE A 1 84 ? 0.506 -8.447 -21.711 1.00 62.22 84 PHE A C 1
ATOM 612 O O . PHE A 1 84 ? 1.126 -9.508 -21.724 1.00 62.22 84 PHE A O 1
ATOM 619 N N . ASN A 1 85 ? -0.194 -8.005 -22.754 1.00 67.69 85 ASN A N 1
ATOM 620 C CA . ASN A 1 85 ? -0.253 -8.640 -24.062 1.00 67.69 85 ASN A CA 1
ATOM 621 C C . ASN A 1 85 ? 0.221 -7.603 -25.085 1.00 67.69 85 ASN A C 1
ATOM 623 O O . ASN A 1 85 ? -0.609 -6.986 -25.758 1.00 67.69 85 ASN A O 1
ATOM 627 N N . PRO A 1 86 ? 1.532 -7.301 -25.103 1.00 72.19 86 PRO A N 1
ATOM 628 C CA . PRO A 1 86 ? 2.080 -6.278 -25.979 1.00 72.19 86 PRO A CA 1
ATOM 629 C C . PRO A 1 86 ? 1.829 -6.672 -27.433 1.00 72.19 86 PRO A C 1
ATOM 631 O O . PRO A 1 86 ? 1.971 -7.841 -27.800 1.00 72.19 86 PRO A O 1
ATOM 634 N N . SER A 1 87 ? 1.468 -5.698 -28.265 1.00 79.25 87 SER A N 1
ATOM 635 C CA . SER A 1 87 ? 1.362 -5.942 -29.702 1.00 79.25 87 SER A CA 1
ATOM 636 C C . SER A 1 87 ? 2.741 -6.287 -30.283 1.00 79.25 87 SER A C 1
ATOM 638 O O . SER A 1 87 ? 3.778 -5.936 -29.711 1.00 79.25 87 SER A O 1
ATOM 640 N N . GLU A 1 88 ? 2.789 -6.953 -31.440 1.00 79.69 88 GLU A N 1
ATOM 641 C CA . GLU A 1 88 ? 4.069 -7.248 -32.106 1.00 79.69 88 GLU A CA 1
ATOM 642 C C . GLU A 1 88 ? 4.888 -5.974 -32.377 1.00 79.69 88 GLU A C 1
ATOM 644 O O . GLU A 1 88 ? 6.120 -5.992 -32.293 1.00 79.69 88 GLU A O 1
ATOM 649 N N . GLU A 1 89 ? 4.210 -4.851 -32.625 1.00 80.94 89 GLU A N 1
ATOM 650 C CA . GLU A 1 89 ? 4.832 -3.542 -32.819 1.00 80.94 89 GLU A CA 1
ATOM 651 C C . GLU A 1 89 ? 5.501 -3.018 -31.542 1.00 80.94 89 GLU A C 1
ATOM 653 O O . GLU A 1 89 ? 6.642 -2.543 -31.599 1.00 80.94 89 GLU A O 1
ATOM 658 N N . ASP A 1 90 ? 4.843 -3.154 -30.386 1.00 77.06 90 ASP A N 1
ATOM 659 C CA . ASP A 1 90 ? 5.393 -2.757 -29.082 1.00 77.06 90 ASP A CA 1
ATOM 660 C C . ASP A 1 90 ? 6.649 -3.564 -28.752 1.00 77.06 90 ASP A C 1
ATOM 662 O O . ASP A 1 90 ? 7.678 -3.014 -28.342 1.00 77.06 90 ASP A O 1
ATOM 666 N N . VAL A 1 91 ? 6.600 -4.872 -29.016 1.00 78.69 91 VAL A N 1
ATOM 667 C CA . VAL A 1 91 ? 7.743 -5.767 -28.826 1.00 78.69 91 VAL A CA 1
ATOM 668 C C . VAL A 1 91 ? 8.886 -5.395 -29.780 1.00 78.69 91 VAL A C 1
ATOM 670 O O . VAL A 1 91 ? 10.048 -5.340 -29.366 1.00 78.69 91 VAL A O 1
ATOM 673 N N . ALA A 1 92 ? 8.593 -5.094 -31.048 1.00 80.56 92 ALA A N 1
ATOM 674 C CA . ALA A 1 92 ? 9.600 -4.680 -32.026 1.00 80.56 92 ALA A CA 1
ATOM 675 C C . ALA A 1 92 ? 10.235 -3.321 -31.684 1.00 80.56 92 ALA A C 1
ATOM 677 O O . ALA A 1 92 ? 11.433 -3.112 -31.906 1.00 80.56 92 ALA A O 1
ATOM 678 N N . LYS A 1 93 ? 9.455 -2.383 -31.139 1.00 82.38 93 LYS A N 1
ATOM 679 C CA . LYS A 1 93 ? 9.947 -1.081 -30.672 1.00 82.38 93 LYS A CA 1
ATOM 680 C C . LYS A 1 93 ? 10.864 -1.236 -29.460 1.00 82.38 93 LYS A C 1
ATOM 682 O O . LYS A 1 93 ? 11.963 -0.682 -29.469 1.00 82.38 93 LYS A O 1
ATOM 687 N N . PHE A 1 94 ? 10.457 -2.037 -28.478 1.00 77.50 94 PHE A N 1
ATOM 688 C CA . PHE A 1 94 ? 11.265 -2.351 -27.300 1.00 77.50 94 PHE A CA 1
ATOM 689 C C . PHE A 1 94 ? 12.608 -2.986 -27.691 1.00 77.50 94 PHE A C 1
ATOM 691 O O . PHE A 1 94 ? 13.670 -2.522 -27.277 1.00 77.50 94 PHE A O 1
ATOM 698 N N . ARG A 1 95 ? 12.590 -3.989 -28.578 1.00 77.94 95 ARG A N 1
ATOM 699 C CA . ARG A 1 95 ? 13.818 -4.634 -29.075 1.00 77.94 95 ARG A CA 1
ATOM 700 C C . ARG A 1 95 ? 14.778 -3.640 -29.729 1.00 77.94 95 ARG A C 1
ATOM 702 O O . ARG A 1 95 ? 15.971 -3.694 -29.446 1.00 77.94 95 ARG A O 1
ATOM 709 N N . ARG A 1 96 ? 14.265 -2.710 -30.548 1.00 79.56 96 ARG A N 1
ATOM 710 C CA . ARG A 1 96 ? 15.071 -1.648 -31.177 1.00 79.56 96 ARG A CA 1
ATOM 711 C C . ARG A 1 96 ? 15.692 -0.707 -30.148 1.00 79.56 96 ARG A C 1
ATOM 713 O O . ARG A 1 96 ? 16.871 -0.393 -30.258 1.00 79.56 96 ARG A O 1
ATOM 720 N N . GLN A 1 97 ? 14.922 -0.292 -29.143 1.00 76.94 97 GLN A N 1
ATOM 721 C CA . GLN A 1 97 ? 15.409 0.592 -28.078 1.00 76.94 97 GLN A CA 1
ATOM 722 C C . GLN A 1 97 ? 16.503 -0.057 -27.221 1.00 76.94 97 GLN A C 1
ATOM 724 O O . GLN A 1 97 ? 17.430 0.627 -26.800 1.00 76.94 97 GLN A O 1
ATOM 729 N N . HIS A 1 98 ? 16.429 -1.371 -27.006 1.00 77.06 98 HIS A N 1
ATOM 730 C CA . HIS A 1 98 ? 17.387 -2.114 -26.183 1.00 77.06 98 HIS A CA 1
ATOM 731 C C . HIS A 1 98 ? 18.483 -2.832 -26.988 1.00 77.06 98 HIS A C 1
ATOM 733 O O . HIS A 1 98 ? 19.221 -3.639 -26.426 1.00 77.06 98 HIS A O 1
ATOM 739 N N . GLY A 1 99 ? 18.597 -2.565 -28.295 1.00 82.50 99 GLY A N 1
ATOM 740 C CA . GLY A 1 99 ? 19.626 -3.165 -29.153 1.00 82.50 99 GLY A CA 1
ATOM 741 C C . GLY A 1 99 ? 19.547 -4.694 -29.251 1.00 82.50 99 GLY A C 1
ATOM 742 O O . GLY A 1 99 ? 20.565 -5.351 -29.472 1.00 82.50 99 GLY A O 1
ATOM 743 N N . MET A 1 100 ? 18.363 -5.282 -29.057 1.00 77.00 100 MET A N 1
ATOM 744 C CA . MET A 1 100 ? 18.181 -6.728 -29.172 1.00 77.00 100 MET A CA 1
ATOM 745 C C . MET A 1 100 ? 18.226 -7.165 -30.638 1.00 77.00 100 MET A C 1
ATOM 747 O O . MET A 1 100 ? 17.673 -6.501 -31.514 1.00 77.00 100 MET A O 1
ATOM 751 N N . ARG A 1 101 ? 18.854 -8.317 -30.897 1.00 77.38 101 ARG A N 1
ATOM 752 C CA . ARG A 1 101 ? 18.913 -8.919 -32.238 1.00 77.38 101 ARG A CA 1
ATOM 753 C C . ARG A 1 101 ? 17.539 -9.431 -32.670 1.00 77.38 101 ARG A C 1
ATOM 755 O O . ARG A 1 101 ? 16.732 -9.847 -31.836 1.00 77.38 101 ARG A O 1
ATOM 762 N N . ASP A 1 102 ? 17.303 -9.416 -33.978 1.00 80.38 102 ASP A N 1
ATOM 763 C CA . ASP A 1 102 ? 16.089 -9.951 -34.595 1.00 80.38 102 ASP A CA 1
ATOM 764 C C . ASP A 1 102 ? 15.923 -11.448 -34.243 1.00 80.38 102 ASP A C 1
ATOM 766 O O . ASP A 1 102 ? 16.879 -12.215 -34.414 1.00 80.38 102 ASP A O 1
ATOM 770 N N . PRO A 1 103 ? 14.745 -11.889 -33.754 1.00 79.12 103 PRO A N 1
ATOM 771 C CA . PRO A 1 103 ? 14.465 -13.297 -33.480 1.00 79.12 103 PRO A CA 1
ATOM 772 C C . PRO A 1 103 ? 14.806 -14.246 -34.632 1.00 79.12 103 PRO A C 1
ATOM 774 O O . PRO A 1 103 ? 15.330 -15.330 -34.376 1.00 79.12 103 PRO A O 1
ATOM 777 N N . LEU A 1 104 ? 14.567 -13.842 -35.884 1.00 81.44 104 LEU A N 1
ATOM 778 C CA . LEU A 1 104 ? 14.855 -14.677 -37.057 1.00 81.44 104 LEU A CA 1
ATOM 779 C C . LEU A 1 104 ? 16.361 -14.863 -37.259 1.00 81.44 104 LEU A C 1
ATOM 781 O O . LEU A 1 104 ? 16.830 -15.944 -37.623 1.00 81.44 104 LEU A O 1
ATOM 785 N N . GLU A 1 105 ? 17.143 -13.822 -36.976 1.00 81.75 105 GLU A N 1
ATOM 786 C CA . GLU A 1 105 ? 18.600 -13.901 -37.023 1.00 81.75 105 GLU A CA 1
ATOM 787 C C . GLU A 1 105 ? 19.136 -14.788 -35.894 1.00 81.75 105 GLU A C 1
ATOM 789 O O . GLU A 1 105 ? 20.020 -15.617 -36.124 1.00 81.75 105 GLU A O 1
ATOM 794 N N . VAL A 1 106 ? 18.571 -14.667 -34.688 1.00 82.88 106 VAL A N 1
ATOM 795 C CA . VAL A 1 106 ? 18.917 -15.529 -33.549 1.00 82.88 106 VAL A CA 1
ATOM 796 C C . VAL A 1 106 ? 18.601 -16.991 -33.864 1.00 82.88 106 VAL A C 1
ATOM 798 O O . VAL A 1 106 ? 19.443 -17.860 -33.633 1.00 82.88 106 VAL A O 1
ATOM 801 N N . GLU A 1 107 ? 17.430 -17.275 -34.432 1.00 84.88 107 GLU A N 1
ATOM 802 C CA . GLU A 1 107 ? 17.028 -18.631 -34.802 1.00 84.88 107 GLU A CA 1
ATOM 803 C C . GLU A 1 107 ? 17.951 -19.225 -35.876 1.00 84.88 107 GLU A C 1
ATOM 805 O O . GLU A 1 107 ? 18.410 -20.365 -35.737 1.00 84.88 107 GLU A O 1
ATOM 810 N N . ARG A 1 108 ? 18.309 -18.434 -36.896 1.00 86.31 108 ARG A N 1
ATOM 811 C CA . ARG A 1 108 ? 19.282 -18.838 -37.919 1.00 86.31 108 ARG A CA 1
ATOM 812 C C . ARG A 1 108 ? 20.634 -19.189 -37.296 1.00 86.31 108 ARG A C 1
ATOM 814 O O . ARG A 1 108 ? 21.148 -20.281 -37.538 1.00 86.31 108 ARG A O 1
ATOM 821 N N . LEU A 1 109 ? 21.171 -18.319 -36.440 1.00 86.19 109 LEU A N 1
ATOM 822 C CA . LEU A 1 109 ? 22.452 -18.544 -35.760 1.00 86.19 109 LEU A CA 1
ATOM 823 C C . LEU A 1 109 ? 22.417 -19.779 -34.852 1.00 86.19 109 LEU A C 1
ATOM 825 O O . LEU A 1 109 ? 23.394 -20.526 -34.769 1.00 86.19 109 LEU A O 1
ATOM 829 N N . LEU A 1 110 ? 21.294 -20.024 -34.173 1.00 87.75 110 LEU A N 1
ATOM 830 C CA . LEU A 1 110 ? 21.111 -21.225 -33.358 1.00 87.75 110 LEU A CA 1
ATOM 831 C C . LEU A 1 110 ? 21.080 -22.488 -34.221 1.00 87.75 110 LEU A C 1
ATOM 833 O O . LEU A 1 110 ? 21.674 -23.499 -33.837 1.00 87.75 110 LEU A O 1
ATOM 837 N N . LYS A 1 111 ? 20.426 -22.443 -35.385 1.00 90.50 111 LYS A N 1
ATOM 838 C CA . LYS A 1 111 ? 20.372 -23.566 -36.329 1.00 90.50 111 LYS A CA 1
ATOM 839 C C . LYS A 1 111 ? 21.749 -23.870 -36.918 1.00 90.50 111 LYS A C 1
ATOM 841 O O . LYS A 1 111 ? 22.154 -25.032 -36.922 1.00 90.50 111 LYS A O 1
ATOM 846 N N . GLU A 1 112 ? 22.494 -22.842 -37.316 1.00 89.94 112 GLU A N 1
ATOM 847 C CA . GLU A 1 112 ? 23.880 -22.958 -37.788 1.00 89.94 112 GLU A CA 1
ATOM 848 C C . GLU A 1 112 ? 24.796 -23.549 -36.707 1.00 89.94 112 GLU A C 1
ATOM 850 O O . GLU A 1 112 ? 25.521 -24.510 -36.965 1.00 89.94 112 GLU A O 1
ATOM 855 N N . ARG A 1 113 ? 24.703 -23.065 -35.459 1.00 88.31 113 ARG A N 1
ATOM 856 C CA . ARG A 1 113 ? 25.471 -23.617 -34.328 1.00 88.31 113 ARG A CA 1
ATOM 857 C C . ARG A 1 113 ? 25.115 -25.070 -34.019 1.00 88.31 113 ARG A C 1
ATOM 859 O O . ARG A 1 113 ? 26.006 -25.859 -33.708 1.00 88.31 113 ARG A O 1
ATOM 866 N N . ARG A 1 114 ? 23.833 -25.440 -34.092 1.00 89.12 114 ARG A N 1
ATOM 867 C CA . ARG A 1 114 ? 23.384 -26.830 -33.899 1.00 89.12 114 ARG A CA 1
ATOM 868 C C . ARG A 1 114 ? 23.909 -27.745 -35.005 1.00 89.12 114 ARG A C 1
ATOM 870 O O . ARG A 1 114 ? 24.383 -28.831 -34.690 1.00 89.12 114 ARG A O 1
ATOM 877 N N . ALA A 1 115 ? 23.877 -27.299 -36.261 1.00 86.12 115 ALA A N 1
ATOM 878 C CA . ALA A 1 115 ? 24.420 -28.047 -37.393 1.00 86.12 115 ALA A CA 1
ATOM 879 C C . ALA A 1 115 ? 25.944 -28.229 -37.282 1.00 86.12 115 ALA A C 1
ATOM 881 O O . ALA A 1 115 ? 26.437 -29.342 -37.443 1.00 86.12 115 ALA A O 1
ATOM 882 N N . ALA A 1 116 ? 26.676 -27.173 -36.913 1.00 83.38 116 ALA A N 1
ATOM 883 C CA . ALA A 1 116 ? 28.118 -27.241 -36.681 1.00 83.38 116 ALA A CA 1
ATOM 884 C C . ALA A 1 116 ? 28.475 -28.197 -35.527 1.00 83.38 116 ALA A C 1
ATOM 886 O O . ALA A 1 116 ? 29.395 -29.002 -35.650 1.00 83.38 116 ALA A O 1
ATOM 887 N N . LYS A 1 117 ? 27.708 -28.170 -34.428 1.00 83.69 117 LYS A N 1
ATOM 888 C CA . LYS A 1 117 ? 27.912 -29.072 -33.284 1.00 83.69 117 LYS A CA 1
ATOM 889 C C . LYS A 1 117 ? 27.605 -30.536 -33.624 1.00 83.69 117 LYS A C 1
ATOM 891 O O . LYS A 1 117 ? 28.339 -31.415 -33.192 1.00 83.69 117 LYS A O 1
ATOM 896 N N . ALA A 1 118 ? 26.558 -30.793 -34.4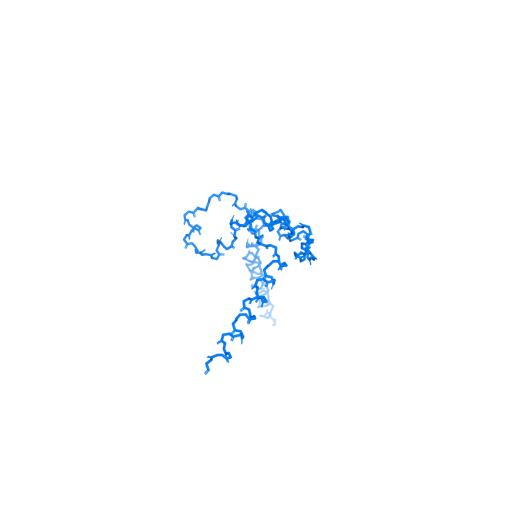10 1.00 77.19 118 ALA A N 1
ATOM 897 C CA . ALA A 1 118 ? 26.209 -32.138 -34.875 1.00 77.19 118 ALA A CA 1
ATOM 898 C C . ALA A 1 118 ? 27.199 -32.694 -35.918 1.00 77.19 118 ALA A C 1
ATOM 900 O O . ALA A 1 118 ? 27.375 -33.907 -36.013 1.00 77.19 118 ALA A O 1
ATOM 901 N N . GLY A 1 119 ? 27.844 -31.818 -36.697 1.00 68.69 119 GLY A N 1
ATOM 902 C CA . GLY A 1 119 ? 28.935 -32.187 -37.600 1.00 68.69 119 GLY A CA 1
ATOM 903 C C . GLY A 1 119 ? 30.229 -32.523 -36.856 1.00 68.69 119 GLY A C 1
ATOM 904 O O . GLY A 1 119 ? 30.866 -33.518 -37.179 1.00 68.69 119 GLY A O 1
ATOM 9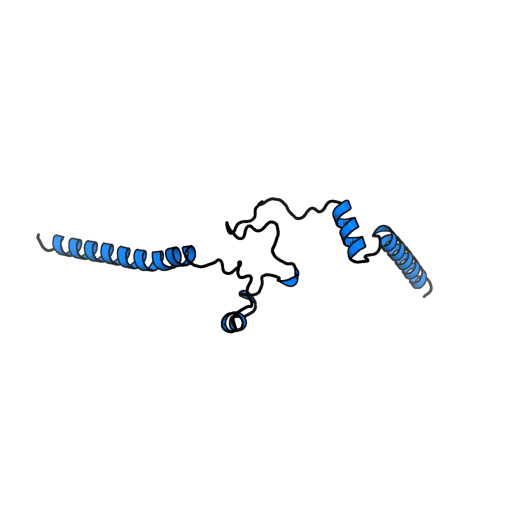05 N N . ALA A 1 120 ? 30.572 -31.752 -35.820 1.00 62.66 120 ALA A N 1
ATOM 906 C CA . ALA A 1 120 ? 31.774 -31.968 -35.011 1.00 62.66 120 ALA A CA 1
ATOM 907 C C . ALA A 1 120 ? 31.733 -33.265 -34.177 1.00 62.66 120 ALA A C 1
ATOM 909 O O . ALA A 1 120 ? 32.770 -33.873 -33.946 1.00 62.66 120 ALA A O 1
ATOM 910 N N . SER A 1 121 ? 30.547 -33.729 -33.764 1.00 58.22 121 SER A N 1
ATOM 911 C CA . SER A 1 121 ? 30.384 -34.983 -33.008 1.00 58.22 121 SER A CA 1
ATOM 912 C C . SER A 1 121 ? 30.366 -36.252 -33.871 1.00 58.22 121 SER A C 1
ATOM 914 O O . SER A 1 121 ? 30.143 -37.334 -33.341 1.00 58.22 121 SER A O 1
ATOM 916 N N . ARG A 1 122 ? 30.489 -36.135 -35.201 1.00 58.16 122 ARG A N 1
ATOM 917 C CA . ARG A 1 122 ? 30.547 -37.275 -36.140 1.00 58.16 122 ARG A CA 1
ATOM 918 C C . ARG A 1 122 ? 31.969 -37.613 -36.596 1.00 58.16 122 ARG A C 1
ATOM 920 O O . ARG A 1 122 ? 32.137 -38.555 -37.362 1.00 58.16 122 ARG A O 1
ATOM 927 N N . THR A 1 123 ? 32.951 -36.817 -36.184 1.00 57.53 123 THR A N 1
ATOM 928 C CA . THR A 1 123 ? 34.360 -36.924 -36.592 1.00 57.53 123 THR A CA 1
ATOM 929 C C . THR A 1 123 ? 35.290 -37.396 -35.468 1.00 57.53 123 THR A C 1
ATOM 931 O O . THR A 1 123 ? 36.502 -37.353 -35.650 1.00 57.53 123 THR A O 1
ATOM 934 N N . GLU A 1 124 ? 34.736 -37.854 -34.342 1.00 47.72 124 GLU A N 1
ATOM 935 C CA . GLU A 1 124 ? 35.427 -38.651 -33.311 1.00 47.72 124 GLU A CA 1
ATOM 936 C C . GLU A 1 124 ? 34.927 -40.097 -33.370 1.00 47.72 124 GLU A C 1
ATOM 938 O O . GLU A 1 124 ? 35.767 -41.012 -33.224 1.00 47.72 124 GLU A O 1
#

Foldseek 3Di:
DPPVVVVVVVVVVVVVVVVVVVCVVVCVVVVVVVVDQPLLPDPDDDDPVCVVVDCVSVVPPVVVPDDPQQDSVVRDGVDPDCPPPDDPVRVVVVCVVVVHDDPVVVVVVVVVVVVVVVVVVVPD

Organism: Cafeteria roenbergensis (NCBI:txid33653)